Protein AF-A0A7C6W0S5-F1 (afdb_monomer_lite)

Structure (mmCIF, N/CA/C/O backbone):
data_AF-A0A7C6W0S5-F1
#
_entry.id   AF-A0A7C6W0S5-F1
#
loop_
_atom_site.group_PDB
_atom_site.id
_atom_site.type_symbol
_atom_site.label_atom_id
_atom_site.label_alt_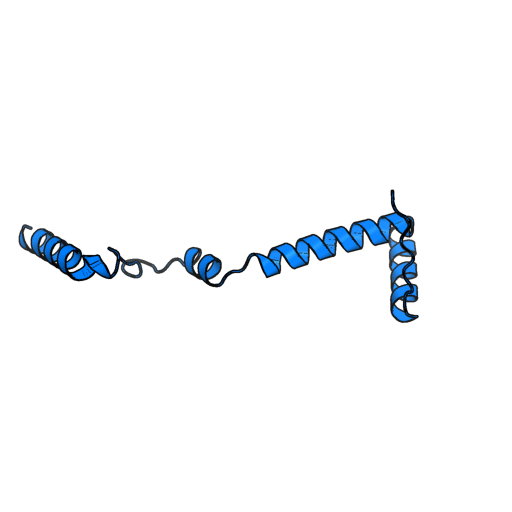id
_atom_site.label_comp_id
_atom_site.label_asym_id
_atom_site.label_entity_id
_atom_site.label_seq_id
_atom_site.pdbx_PDB_ins_code
_atom_site.Cartn_x
_atom_site.Cartn_y
_atom_site.Cartn_z
_atom_site.occupancy
_atom_site.B_iso_or_equiv
_atom_site.auth_seq_id
_atom_site.auth_comp_id
_atom_site.auth_asym_id
_atom_site.auth_atom_id
_atom_site.pdbx_PDB_model_num
ATOM 1 N N . MET A 1 1 ? 3.643 -12.986 19.921 1.00 63.88 1 MET A N 1
ATOM 2 C CA . MET A 1 1 ? 2.949 -11.709 19.642 1.00 63.88 1 MET A CA 1
ATOM 3 C C . MET A 1 1 ? 3.621 -10.620 20.453 1.00 63.88 1 MET A C 1
ATOM 5 O O . MET A 1 1 ? 3.828 -10.835 21.637 1.00 63.88 1 MET A O 1
ATOM 9 N N . GLY A 1 2 ? 4.003 -9.508 19.828 1.00 81.81 2 GLY A N 1
ATOM 10 C CA . GLY A 1 2 ? 4.478 -8.323 20.545 1.00 81.81 2 GLY A CA 1
ATOM 11 C C . GLY A 1 2 ? 3.363 -7.287 20.606 1.00 81.81 2 GLY A C 1
ATOM 12 O O . GLY A 1 2 ? 2.720 -7.035 19.588 1.00 81.81 2 GLY A O 1
ATOM 13 N N . THR A 1 3 ? 3.126 -6.703 21.776 1.00 83.62 3 THR A N 1
ATOM 14 C CA . THR A 1 3 ? 2.191 -5.583 21.917 1.00 83.62 3 THR A CA 1
ATOM 15 C C . THR A 1 3 ? 2.902 -4.307 21.482 1.00 83.62 3 THR A C 1
ATOM 17 O O . THR A 1 3 ? 3.971 -3.985 21.997 1.00 83.62 3 THR A O 1
ATOM 20 N N . ARG A 1 4 ? 2.329 -3.589 20.514 1.00 83.00 4 ARG A N 1
ATOM 21 C CA . ARG A 1 4 ? 2.786 -2.259 20.094 1.00 83.00 4 ARG A CA 1
ATOM 22 C C . ARG A 1 4 ? 1.648 -1.275 20.320 1.00 83.00 4 ARG A C 1
ATOM 24 O O . ARG A 1 4 ? 0.541 -1.515 19.84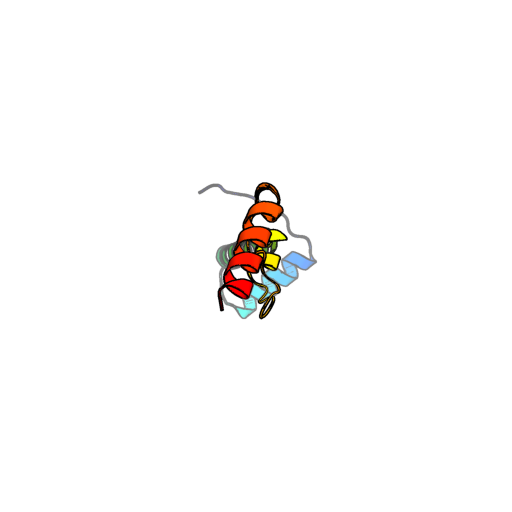9 1.00 83.00 4 ARG A O 1
ATOM 31 N N . THR A 1 5 ? 1.930 -0.190 21.031 1.00 87.50 5 THR A N 1
ATOM 32 C CA . THR A 1 5 ? 0.967 0.889 21.269 1.00 87.50 5 THR A CA 1
ATOM 33 C C . THR A 1 5 ? 1.180 1.976 20.225 1.00 87.50 5 THR A C 1
ATOM 35 O O . THR A 1 5 ? 2.298 2.464 20.068 1.00 87.50 5 THR A O 1
ATOM 38 N N . VAL A 1 6 ? 0.118 2.355 19.520 1.00 86.75 6 VAL A N 1
ATOM 39 C CA . VAL A 1 6 ? 0.122 3.424 18.513 1.00 86.75 6 VAL A CA 1
ATOM 40 C C . VAL A 1 6 ? -0.869 4.489 18.965 1.00 86.75 6 VAL A C 1
ATOM 42 O O . VAL A 1 6 ? -1.956 4.151 19.426 1.00 86.75 6 VAL A O 1
ATOM 45 N N . ARG A 1 7 ? -0.482 5.764 18.874 1.00 92.50 7 ARG A N 1
ATOM 46 C CA . ARG A 1 7 ? -1.392 6.895 19.081 1.00 92.50 7 ARG A CA 1
ATOM 47 C C . ARG A 1 7 ? -1.858 7.390 17.723 1.00 92.50 7 ARG A C 1
ATOM 49 O O . ARG A 1 7 ? -1.021 7.633 16.856 1.00 92.50 7 ARG A O 1
ATOM 56 N N . LEU A 1 8 ? -3.165 7.518 17.566 1.00 93.25 8 LEU A N 1
ATOM 57 C CA . LEU A 1 8 ? -3.790 8.092 16.388 1.00 93.25 8 LEU A CA 1
ATOM 58 C C . LEU A 1 8 ? -4.147 9.549 16.684 1.00 93.25 8 LEU A C 1
ATOM 60 O O . LEU A 1 8 ? -4.438 9.906 17.827 1.00 93.25 8 LEU A O 1
ATOM 64 N N . ASP A 1 9 ? -4.074 10.394 15.662 1.00 96.75 9 ASP A N 1
ATOM 65 C CA . ASP A 1 9 ? -4.672 11.721 15.736 1.00 96.75 9 ASP A CA 1
ATOM 66 C C . ASP A 1 9 ? -6.205 11.628 15.623 1.00 96.75 9 ASP A C 1
ATOM 68 O O . ASP A 1 9 ? -6.782 10.572 15.345 1.00 96.75 9 ASP A O 1
ATOM 72 N N . GLU A 1 10 ? -6.888 12.748 15.851 1.00 96.81 10 GLU A N 1
ATOM 73 C CA . GLU A 1 10 ? -8.352 12.792 15.831 1.00 96.81 10 GLU A CA 1
ATOM 74 C C . GLU A 1 10 ? -8.960 12.416 14.471 1.00 96.81 10 GLU A C 1
ATOM 76 O O . GLU A 1 10 ? -10.111 11.979 14.408 1.00 96.81 10 GLU A O 1
ATOM 81 N N . GLU A 1 11 ? -8.242 12.636 13.370 1.00 97.19 11 GLU A N 1
ATOM 82 C CA . GLU A 1 11 ? -8.718 12.305 12.027 1.00 97.19 11 GLU A CA 1
ATOM 83 C C . GLU A 1 11 ? -8.623 10.799 11.766 1.00 97.19 11 GLU A C 1
ATOM 85 O O . GLU A 1 11 ? -9.566 10.183 11.248 1.00 97.19 11 GLU A O 1
ATOM 90 N N . ALA A 1 12 ? -7.513 10.192 12.175 1.00 94.81 12 ALA A N 1
ATOM 91 C CA . ALA A 1 12 ? -7.278 8.765 12.099 1.00 94.81 12 ALA A CA 1
ATOM 92 C C . ALA A 1 12 ? -8.250 7.987 12.996 1.00 94.81 12 ALA A C 1
ATOM 94 O O . ALA A 1 12 ? -8.817 7.000 12.528 1.00 94.81 12 ALA A O 1
ATOM 95 N N . GLU A 1 13 ? -8.535 8.456 14.217 1.00 95.44 13 GLU A N 1
ATOM 96 C CA . GLU A 1 13 ? -9.554 7.848 15.092 1.00 95.44 13 GLU A CA 1
ATOM 97 C C . GLU A 1 13 ? -10.947 7.879 14.444 1.00 95.44 13 GLU A C 1
ATOM 99 O O . GLU A 1 13 ? -11.614 6.850 14.320 1.00 95.44 13 GLU A O 1
ATOM 104 N N . ARG A 1 14 ? -11.365 9.038 13.910 1.00 96.88 14 ARG A N 1
ATOM 105 C CA . ARG A 1 14 ? -12.644 9.165 13.183 1.00 96.88 14 ARG A CA 1
ATOM 106 C C . ARG A 1 14 ? -12.725 8.232 11.978 1.00 96.88 14 ARG A C 1
ATOM 108 O O . ARG A 1 14 ? -13.797 7.734 11.629 1.00 96.88 14 ARG A O 1
ATOM 115 N N . THR A 1 15 ? -11.610 8.020 11.290 1.00 95.75 15 THR A N 1
ATOM 116 C CA . THR A 1 15 ? -11.549 7.116 10.139 1.00 95.75 15 THR A CA 1
ATOM 117 C C . THR A 1 15 ? -11.613 5.658 10.572 1.00 95.75 15 THR A C 1
ATOM 119 O O . THR A 1 15 ? -12.388 4.898 9.990 1.00 95.75 15 THR A O 1
ATOM 122 N N . LEU A 1 16 ? -10.889 5.283 11.627 1.00 94.81 16 LEU A N 1
ATOM 123 C CA . LEU A 1 16 ? -10.931 3.948 12.210 1.00 94.81 16 LEU A CA 1
ATOM 124 C C . LEU A 1 16 ? -12.353 3.580 12.652 1.00 94.81 16 LEU A C 1
ATOM 126 O O . LEU A 1 16 ? -12.838 2.511 12.285 1.00 94.81 16 LEU A O 1
ATOM 130 N N . ASP A 1 17 ? -13.053 4.478 13.346 1.00 95.69 17 ASP A N 1
ATOM 131 C CA . ASP A 1 17 ? -14.433 4.248 13.788 1.00 95.69 17 ASP A CA 1
ATOM 132 C C . ASP A 1 17 ? -15.415 4.098 12.621 1.00 95.69 17 ASP A C 1
ATOM 134 O O . ASP A 1 17 ? -16.285 3.219 12.648 1.00 95.69 17 ASP A O 1
ATOM 138 N N . ARG A 1 18 ? -15.264 4.896 11.554 1.00 96.69 18 ARG A N 1
ATOM 139 C CA . ARG A 1 18 ? -16.077 4.745 10.335 1.00 96.69 18 ARG A CA 1
ATOM 140 C C . ARG A 1 18 ? -15.858 3.385 9.684 1.00 96.69 18 ARG A C 1
ATOM 142 O O . ARG A 1 18 ? -16.829 2.681 9.416 1.00 96.69 18 ARG A O 1
ATOM 149 N N . VAL A 1 19 ? -14.603 2.990 9.467 1.00 95.88 19 VAL A N 1
ATOM 150 C CA . VAL A 1 19 ? -14.278 1.700 8.839 1.00 95.88 19 VAL A CA 1
ATOM 151 C C . VAL A 1 19 ? -14.760 0.541 9.708 1.00 95.88 19 VAL A C 1
ATOM 153 O O . VAL A 1 19 ? -15.353 -0.405 9.189 1.00 95.88 19 VAL A O 1
ATOM 156 N N . ARG A 1 20 ? -14.597 0.630 11.031 1.00 95.88 20 ARG A N 1
ATOM 157 C CA . ARG A 1 20 ? -15.122 -0.357 11.984 1.00 95.88 20 ARG A CA 1
ATOM 158 C C . ARG A 1 20 ? -16.637 -0.505 11.864 1.00 95.88 20 ARG A C 1
ATOM 160 O O . ARG A 1 20 ? -17.139 -1.619 11.783 1.00 95.88 20 ARG A O 1
ATOM 167 N N . THR A 1 21 ? -17.355 0.614 11.809 1.00 96.00 21 THR A N 1
ATOM 168 C CA . THR A 1 21 ? -18.822 0.636 11.692 1.00 96.00 21 THR A CA 1
ATOM 169 C C . THR A 1 21 ? -19.294 0.046 10.364 1.00 96.00 21 THR A C 1
ATOM 171 O O . THR A 1 21 ? -20.267 -0.699 10.337 1.00 96.00 21 THR A O 1
ATOM 174 N N . MET A 1 22 ? -18.596 0.338 9.264 1.00 96.25 22 MET A N 1
ATOM 175 C CA . MET A 1 22 ? -18.950 -0.164 7.933 1.00 96.25 22 MET A CA 1
ATOM 176 C C . MET A 1 22 ? -18.642 -1.652 7.742 1.00 96.25 22 MET A C 1
ATOM 178 O O . MET A 1 22 ? -19.366 -2.337 7.027 1.00 96.25 22 MET A O 1
ATOM 182 N N . THR A 1 23 ? -17.555 -2.144 8.338 1.00 94.38 23 THR A N 1
ATOM 183 C CA . THR A 1 23 ? -17.072 -3.521 8.129 1.00 94.38 23 THR A CA 1
ATOM 184 C C . THR A 1 23 ? -17.538 -4.497 9.206 1.00 94.38 23 TH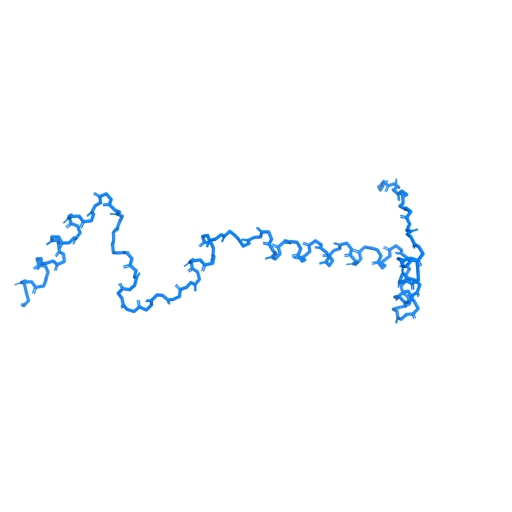R A C 1
ATOM 186 O O . THR A 1 23 ? -17.540 -5.702 8.972 1.00 94.38 23 THR A O 1
ATOM 189 N N . GLY A 1 24 ? -17.901 -4.002 10.394 1.00 95.81 24 GLY A N 1
ATOM 190 C CA . GLY A 1 24 ? -18.206 -4.825 11.567 1.00 95.81 24 GLY A CA 1
ATOM 191 C C . GLY A 1 24 ? -16.985 -5.517 12.186 1.00 95.81 24 GLY A C 1
ATOM 192 O O . GLY A 1 24 ? -17.141 -6.297 13.123 1.00 95.81 24 GLY A O 1
ATOM 193 N N . LEU A 1 25 ? -15.777 -5.249 11.680 1.00 95.00 25 LEU A N 1
ATOM 194 C CA . LEU A 1 25 ? -14.541 -5.877 12.140 1.00 95.00 25 LEU A CA 1
ATOM 195 C C . LEU A 1 25 ? -14.047 -5.277 13.458 1.00 95.00 25 LEU A C 1
ATOM 197 O O . LEU A 1 25 ? -14.363 -4.141 13.818 1.00 95.00 25 LEU A O 1
ATOM 201 N N . SER A 1 26 ? -13.209 -6.026 14.173 1.00 95.12 26 SER A N 1
ATOM 202 C CA . SER A 1 26 ? -12.493 -5.490 15.332 1.00 95.12 26 SER A CA 1
ATOM 203 C C . SER A 1 26 ? -11.429 -4.467 14.912 1.00 95.12 26 SER A C 1
ATOM 205 O O . SER A 1 26 ? -10.885 -4.530 13.809 1.00 95.12 26 SER A O 1
ATOM 207 N N . ILE A 1 27 ? -11.047 -3.564 15.824 1.00 92.19 27 ILE A N 1
ATOM 208 C CA . ILE A 1 27 ? -9.946 -2.605 15.593 1.00 92.19 27 ILE A CA 1
ATOM 209 C C . ILE A 1 27 ? -8.673 -3.331 15.129 1.00 92.19 27 ILE A C 1
ATOM 211 O O . ILE A 1 27 ? -8.000 -2.892 14.200 1.00 92.19 27 ILE A O 1
ATOM 215 N N . SER A 1 28 ? -8.358 -4.476 15.745 1.00 91.81 28 SER A N 1
ATOM 216 C CA . SER A 1 28 ? -7.172 -5.257 15.389 1.00 91.81 28 SER A CA 1
ATOM 217 C C . SER A 1 28 ? -7.227 -5.781 13.954 1.00 91.81 28 SER A C 1
ATOM 219 O O . SER A 1 28 ? -6.215 -5.749 13.260 1.00 91.81 28 SER A O 1
ATOM 221 N N . GLU A 1 29 ? -8.383 -6.255 13.492 1.00 94.38 29 GLU 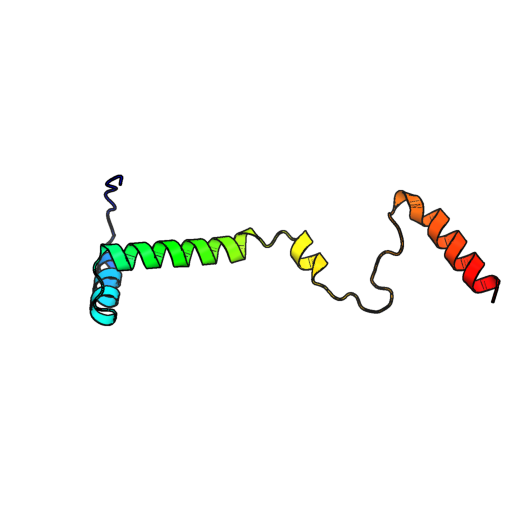A N 1
ATOM 222 C CA . GLU A 1 29 ? -8.549 -6.751 12.122 1.00 94.38 29 GLU A CA 1
ATOM 223 C C . GLU A 1 29 ? -8.490 -5.628 11.096 1.00 94.38 29 GLU A C 1
ATOM 225 O O . GLU A 1 29 ? -7.790 -5.778 10.097 1.00 94.38 29 GLU A O 1
ATOM 230 N N . VAL A 1 30 ? -9.138 -4.492 11.372 1.00 95.38 30 VAL A N 1
ATOM 231 C CA . VAL A 1 30 ? -9.069 -3.309 10.504 1.00 95.38 30 VAL A CA 1
ATOM 232 C C . VAL A 1 30 ? -7.619 -2.854 10.341 1.00 95.38 30 VAL A C 1
ATOM 234 O O . VAL A 1 30 ? -7.158 -2.653 9.220 1.00 95.38 30 VAL A O 1
ATOM 237 N N . LEU A 1 31 ? -6.861 -2.764 11.439 1.00 93.44 31 LEU A N 1
ATOM 238 C CA . LEU A 1 31 ? -5.450 -2.375 11.387 1.00 93.44 31 LEU A CA 1
ATOM 239 C C . LEU A 1 31 ? -4.581 -3.410 10.660 1.00 93.44 31 LEU A C 1
ATOM 241 O O . LEU A 1 31 ? -3.694 -3.026 9.901 1.00 93.44 31 LEU A O 1
ATOM 245 N N . LYS A 1 32 ? -4.831 -4.714 10.845 1.00 93.25 32 LYS A N 1
ATOM 246 C CA . LYS A 1 3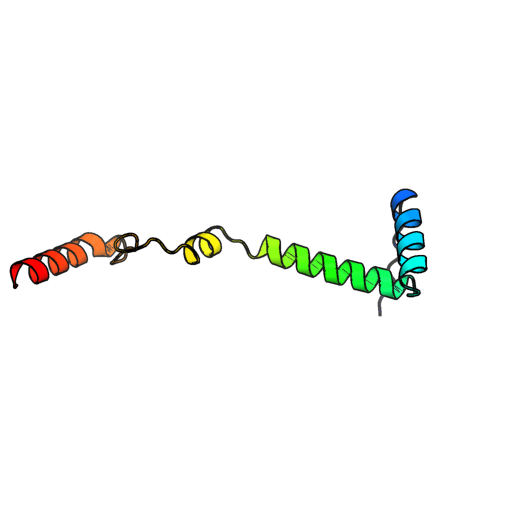2 ? -4.118 -5.771 10.102 1.00 93.25 32 LYS A CA 1
ATOM 247 C C . LYS A 1 32 ? -4.370 -5.661 8.602 1.00 93.25 32 LYS A C 1
ATOM 249 O O . LYS A 1 32 ? -3.415 -5.666 7.834 1.00 93.25 32 LYS A O 1
ATOM 254 N N . GLN A 1 33 ? -5.630 -5.528 8.193 1.00 94.75 33 GLN A N 1
ATOM 255 C CA . GLN A 1 33 ? -5.985 -5.377 6.783 1.00 94.75 33 GLN A CA 1
ATOM 256 C C . GLN A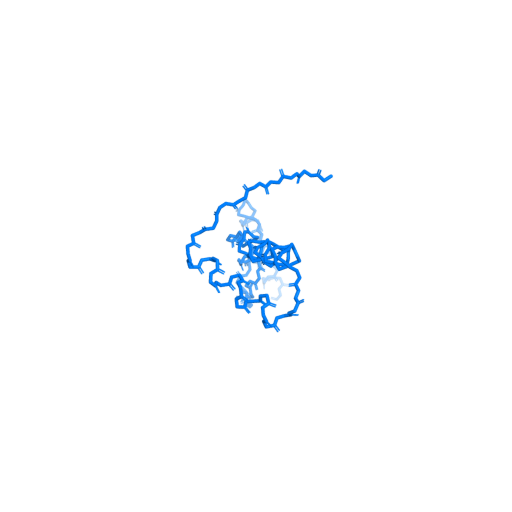 1 33 ? -5.405 -4.090 6.192 1.00 94.75 33 GLN A C 1
ATOM 258 O O . GLN A 1 33 ? -4.857 -4.126 5.095 1.00 94.75 33 GLN A O 1
ATOM 263 N N . GLY A 1 34 ? -5.451 -2.982 6.937 1.00 93.50 34 GLY A N 1
ATOM 264 C CA . GLY A 1 34 ? -4.838 -1.719 6.530 1.00 93.50 34 GLY A CA 1
ATOM 265 C C . GLY A 1 34 ? -3.328 -1.838 6.312 1.00 93.50 34 GLY A C 1
ATOM 266 O O . GLY A 1 34 ? -2.822 -1.376 5.292 1.00 93.50 34 GLY A O 1
ATOM 267 N N . LEU A 1 35 ? -2.611 -2.514 7.217 1.00 93.69 35 LEU A N 1
ATOM 268 C CA . LEU A 1 35 ? -1.173 -2.759 7.068 1.00 93.69 35 LEU A CA 1
ATOM 269 C C . LEU A 1 35 ? -0.857 -3.637 5.852 1.00 93.69 35 LEU A C 1
ATOM 271 O O . LEU A 1 35 ? 0.033 -3.287 5.084 1.00 93.69 35 LEU A O 1
ATOM 275 N N . SER A 1 36 ? -1.593 -4.730 5.640 1.00 94.88 36 SER A N 1
ATOM 276 C CA . SER A 1 36 ? -1.391 -5.605 4.474 1.00 94.88 36 SER A CA 1
ATOM 277 C C . SER A 1 36 ? -1.713 -4.909 3.147 1.00 94.88 36 SER A C 1
ATOM 279 O O . SER A 1 36 ? -1.009 -5.103 2.154 1.00 94.88 36 SER A O 1
ATOM 281 N N . ALA A 1 37 ? -2.749 -4.066 3.116 1.00 94.44 37 ALA A N 1
ATOM 282 C CA . ALA A 1 37 ? -3.082 -3.265 1.942 1.00 94.44 37 ALA A CA 1
ATOM 283 C C . ALA A 1 37 ? -1.980 -2.239 1.634 1.00 94.44 37 ALA A C 1
ATOM 285 O O . ALA A 1 37 ? -1.575 -2.088 0.482 1.00 94.44 37 ALA A O 1
ATOM 286 N N . TYR A 1 38 ? -1.453 -1.575 2.665 1.00 93.44 38 TYR A N 1
ATOM 287 C CA . TYR A 1 38 ? -0.366 -0.614 2.505 1.00 93.44 38 TYR A CA 1
ATOM 288 C C . TYR A 1 38 ? 0.951 -1.281 2.089 1.00 93.44 38 TYR A C 1
ATOM 290 O O . TYR A 1 38 ? 1.644 -0.767 1.215 1.00 93.44 38 TYR A O 1
ATOM 298 N N . GLU A 1 39 ? 1.273 -2.453 2.642 1.00 92.38 39 GLU A N 1
ATOM 299 C CA . GLU A 1 39 ? 2.414 -3.266 2.207 1.00 92.38 39 GLU A CA 1
ATOM 300 C C . GLU A 1 39 ? 2.314 -3.610 0.717 1.00 92.38 39 GLU A C 1
ATOM 302 O O . GLU A 1 39 ? 3.260 -3.372 -0.031 1.00 92.38 39 GLU A O 1
ATOM 307 N N . SER A 1 40 ? 1.147 -4.080 0.267 1.00 89.75 40 SER A N 1
ATOM 308 C CA . SER A 1 40 ? 0.906 -4.403 -1.146 1.00 89.75 40 SER A CA 1
ATOM 309 C C . SER A 1 40 ? 1.113 -3.180 -2.046 1.00 89.75 40 SER A C 1
ATOM 311 O O . SER A 1 40 ? 1.803 -3.258 -3.061 1.00 89.75 40 SER A O 1
ATOM 313 N N . HIS A 1 41 ? 0.597 -2.022 -1.628 1.00 89.56 41 HIS A N 1
ATOM 314 C CA . HIS A 1 41 ? 0.776 -0.759 -2.340 1.00 89.56 41 HIS A CA 1
ATOM 315 C C . HIS A 1 41 ? 2.249 -0.332 -2.431 1.00 89.56 41 HIS A C 1
ATOM 317 O O . HIS A 1 41 ? 2.722 0.065 -3.499 1.00 89.56 41 HIS A O 1
ATOM 323 N N . ILE A 1 42 ? 3.000 -0.450 -1.330 1.00 89.00 42 ILE A N 1
ATOM 324 C CA . ILE A 1 42 ? 4.440 -0.172 -1.320 1.00 89.00 42 ILE A CA 1
ATOM 325 C C . ILE A 1 42 ? 5.168 -1.132 -2.251 1.00 89.00 42 ILE A C 1
ATOM 327 O O . ILE A 1 42 ? 6.039 -0.689 -2.995 1.00 89.00 42 ILE A O 1
ATOM 331 N N . MET A 1 43 ? 4.845 -2.426 -2.236 1.00 83.19 43 MET A N 1
ATOM 332 C CA . MET A 1 43 ? 5.493 -3.404 -3.109 1.00 83.19 43 MET A CA 1
ATOM 333 C C . MET A 1 43 ? 5.277 -3.054 -4.585 1.00 83.19 43 MET A C 1
ATOM 335 O O . MET A 1 43 ? 6.244 -2.993 -5.345 1.00 83.19 43 MET A O 1
ATOM 339 N N . GLU A 1 44 ? 4.052 -2.722 -4.988 1.00 80.81 44 GLU A N 1
ATOM 340 C CA . GLU A 1 44 ? 3.747 -2.295 -6.361 1.00 80.81 44 GLU A CA 1
ATOM 341 C C . GLU A 1 44 ? 4.558 -1.070 -6.812 1.00 80.81 44 GLU A C 1
ATOM 343 O O . GLU A 1 44 ? 4.963 -0.979 -7.974 1.00 80.81 44 GLU A O 1
ATOM 348 N N . GLN A 1 45 ? 4.821 -0.131 -5.902 1.00 74.00 45 GLN A N 1
ATOM 349 C CA . GLN A 1 45 ? 5.610 1.070 -6.185 1.00 74.00 45 GLN A CA 1
ATOM 350 C C . GLN A 1 45 ? 7.120 0.816 -6.133 1.00 74.00 45 GLN A C 1
ATOM 352 O O . GLN A 1 45 ? 7.865 1.299 -6.985 1.00 74.00 45 GLN A O 1
ATOM 357 N N . THR A 1 46 ? 7.577 0.033 -5.159 1.00 68.44 46 THR A N 1
ATOM 358 C CA . THR A 1 46 ? 8.999 -0.220 -4.879 1.00 68.44 46 THR A CA 1
ATOM 359 C C . THR A 1 46 ? 9.627 -1.132 -5.925 1.00 68.44 46 THR A C 1
ATOM 361 O O . THR A 1 46 ? 10.806 -0.983 -6.251 1.00 68.44 46 THR A O 1
ATOM 364 N N . HIS A 1 47 ? 8.852 -2.054 -6.501 1.00 60.94 47 HIS A N 1
ATOM 365 C CA . HIS A 1 47 ? 9.352 -2.952 -7.538 1.00 60.94 47 HIS A CA 1
ATOM 366 C C . HIS A 1 47 ? 9.569 -2.269 -8.892 1.00 60.94 47 HIS A C 1
ATOM 368 O O . HIS A 1 47 ? 10.276 -2.811 -9.729 1.00 60.94 47 HIS A O 1
ATOM 374 N N . ARG A 1 48 ? 9.092 -1.040 -9.120 1.00 62.31 48 ARG A N 1
ATOM 375 C CA . ARG A 1 48 ? 9.321 -0.346 -10.397 1.00 62.31 48 ARG A CA 1
ATOM 376 C C . ARG A 1 48 ? 10.721 0.266 -10.477 1.00 62.31 48 ARG A C 1
ATOM 378 O O . ARG A 1 48 ? 10.890 1.483 -10.490 1.00 62.31 48 ARG A O 1
ATOM 385 N N . LYS A 1 49 ? 11.755 -0.572 -10.596 1.00 69.50 49 LYS A N 1
ATOM 386 C CA . LYS A 1 49 ? 13.062 -0.104 -11.079 1.00 69.50 49 LYS A CA 1
ATOM 387 C C . LYS A 1 49 ? 12.887 0.410 -12.513 1.00 69.50 49 LYS A C 1
ATOM 389 O O . LYS A 1 49 ? 12.213 -0.260 -13.294 1.00 69.50 49 LYS A O 1
ATOM 394 N N . PRO A 1 50 ? 13.539 1.518 -12.915 1.00 72.44 50 PRO A N 1
ATOM 395 C CA . PRO A 1 50 ? 13.460 2.015 -14.291 1.00 72.44 50 PRO A CA 1
ATOM 396 C C . PRO A 1 50 ? 13.723 0.922 -15.336 1.00 72.44 50 PRO A C 1
ATOM 398 O O . PRO A 1 50 ? 13.022 0.831 -16.336 1.00 72.44 50 PRO A O 1
ATOM 401 N N . TYR A 1 51 ? 14.670 0.021 -15.052 1.00 72.62 51 TYR A N 1
ATOM 402 C CA . TYR A 1 51 ? 14.958 -1.149 -15.883 1.00 72.62 51 TYR A CA 1
ATOM 403 C C . TYR A 1 51 ? 13.744 -2.062 -16.124 1.00 72.62 51 TYR A C 1
ATOM 405 O O . TYR A 1 51 ? 13.551 -2.533 -17.241 1.00 72.62 51 TYR A O 1
ATOM 413 N N . GLU A 1 52 ? 12.917 -2.310 -15.108 1.00 73.50 52 GLU A N 1
ATOM 414 C CA . GLU A 1 52 ? 11.742 -3.179 -15.236 1.00 73.50 52 GLU A CA 1
ATOM 415 C C . GLU A 1 52 ? 10.657 -2.546 -16.113 1.00 73.50 52 GLU A C 1
ATOM 417 O O . GLU A 1 52 ? 10.004 -3.258 -16.871 1.00 73.50 52 GLU A O 1
ATOM 422 N N . ILE A 1 53 ? 10.544 -1.213 -16.098 1.00 74.19 53 ILE A N 1
ATOM 423 C CA . ILE A 1 53 ? 9.681 -0.457 -17.016 1.00 74.19 53 ILE A CA 1
ATOM 424 C C . ILE A 1 53 ? 10.196 -0.599 -18.452 1.00 74.19 53 ILE A C 1
ATOM 426 O O . ILE A 1 53 ? 9.442 -0.987 -19.341 1.00 74.19 53 ILE A O 1
ATOM 430 N N . PHE A 1 54 ? 11.491 -0.356 -18.686 1.00 75.19 54 PHE A N 1
ATOM 431 C CA . PHE A 1 54 ? 12.079 -0.481 -20.026 1.00 75.19 54 PHE A CA 1
ATOM 432 C C . PHE A 1 54 ? 12.027 -1.913 -20.572 1.00 75.19 54 PHE A C 1
ATOM 434 O O . PHE A 1 54 ? 11.924 -2.097 -21.780 1.00 75.19 54 PHE A O 1
ATOM 441 N N . ARG A 1 55 ? 12.053 -2.933 -19.704 1.00 76.00 55 ARG A N 1
ATOM 442 C CA . ARG A 1 55 ? 11.915 -4.341 -20.102 1.00 76.00 55 ARG A CA 1
ATOM 443 C C . ARG A 1 55 ? 10.520 -4.680 -20.635 1.00 76.00 55 ARG A C 1
ATOM 445 O O . ARG A 1 55 ? 10.401 -5.592 -21.445 1.00 76.00 55 ARG A O 1
ATOM 452 N N . GLN A 1 56 ? 9.483 -3.991 -20.166 1.00 79.44 56 GLN A N 1
ATOM 453 C CA . GLN A 1 56 ? 8.099 -4.220 -20.593 1.00 79.44 56 GLN A CA 1
ATOM 454 C C . GLN A 1 56 ? 7.740 -3.475 -21.885 1.00 79.44 56 GLN A C 1
ATOM 456 O O . GLN A 1 56 ? 6.685 -3.739 -22.457 1.00 79.44 56 GLN A O 1
ATOM 461 N N . LEU A 1 57 ? 8.591 -2.554 -22.351 1.00 81.12 57 LEU A N 1
ATOM 462 C CA . LEU A 1 57 ? 8.348 -1.831 -23.593 1.00 81.12 57 LEU A CA 1
ATOM 463 C C . LEU A 1 57 ? 8.545 -2.755 -24.799 1.00 81.12 57 LEU A C 1
ATOM 465 O O . LEU A 1 57 ? 9.634 -3.290 -25.029 1.00 81.12 57 LEU A O 1
ATOM 469 N N . ASP A 1 58 ? 7.489 -2.890 -25.600 1.00 81.81 58 ASP A N 1
ATOM 470 C CA . ASP A 1 58 ? 7.624 -3.370 -26.968 1.00 81.81 58 ASP A CA 1
ATOM 471 C C . ASP A 1 58 ? 8.206 -2.239 -27.827 1.00 81.81 58 ASP A C 1
ATOM 473 O O . ASP A 1 58 ? 7.550 -1.226 -28.068 1.00 81.81 58 ASP A O 1
ATOM 477 N N . LEU A 1 59 ? 9.468 -2.378 -28.239 1.00 82.19 59 LEU A N 1
ATOM 478 C CA . LEU A 1 59 ? 10.167 -1.371 -29.043 1.00 82.19 59 LEU A CA 1
ATOM 479 C C . LEU A 1 59 ? 9.863 -1.518 -30.544 1.00 82.19 59 LEU A C 1
ATOM 481 O O . LEU A 1 59 ? 10.369 -0.740 -31.354 1.00 82.19 59 LEU A O 1
ATOM 485 N N . GLY A 1 60 ? 9.051 -2.510 -30.923 1.00 80.06 60 GLY A N 1
ATOM 486 C CA . GLY A 1 60 ? 8.716 -2.807 -32.306 1.00 80.06 60 GLY A CA 1
ATOM 487 C C . GLY A 1 60 ? 9.891 -3.366 -33.112 1.00 80.06 60 GLY A C 1
ATOM 488 O O . GLY A 1 60 ? 10.991 -3.636 -32.616 1.00 80.06 60 GLY A O 1
ATOM 489 N N . ALA A 1 61 ? 9.654 -3.560 -34.410 1.00 76.19 61 ALA A N 1
ATOM 490 C CA . ALA A 1 61 ? 10.659 -4.100 -35.317 1.00 76.19 61 ALA A CA 1
ATOM 491 C C . ALA A 1 61 ? 11.859 -3.143 -35.450 1.00 76.19 61 ALA A C 1
ATOM 493 O O . ALA A 1 61 ? 11.738 -2.041 -35.977 1.00 76.19 61 ALA A O 1
ATOM 494 N N . GLY A 1 62 ? 13.034 -3.591 -34.995 1.00 72.12 62 GLY A N 1
ATOM 495 C CA . GLY A 1 62 ? 14.294 -2.842 -35.089 1.00 72.12 62 GLY A CA 1
ATOM 496 C C . GLY A 1 62 ? 14.628 -1.959 -33.882 1.00 72.12 62 GLY A C 1
ATOM 497 O O . GLY A 1 62 ? 15.718 -1.396 -33.849 1.00 72.12 62 GLY A O 1
ATOM 498 N N . GLY A 1 63 ? 13.750 -1.869 -32.877 1.00 74.38 63 GLY A N 1
ATOM 499 C CA . GLY A 1 63 ? 14.010 -1.099 -31.655 1.00 74.38 63 GLY A CA 1
ATOM 500 C C . GLY A 1 63 ? 14.921 -1.803 -30.640 1.00 74.38 63 GLY A C 1
ATOM 501 O O . GLY A 1 63 ? 15.399 -1.184 -29.693 1.00 74.38 63 GLY A O 1
ATOM 502 N N . TYR A 1 64 ? 15.194 -3.092 -30.843 1.00 79.31 64 TYR A N 1
ATOM 503 C CA . TYR A 1 64 ? 16.006 -3.906 -29.942 1.00 79.31 64 TYR A CA 1
ATOM 504 C C . TYR A 1 64 ? 17.477 -3.947 -30.355 1.00 79.31 64 TYR A C 1
ATOM 506 O O . TYR A 1 64 ? 17.815 -4.099 -31.530 1.00 79.31 64 TYR A O 1
ATOM 514 N N . ALA A 1 65 ? 18.368 -3.883 -29.364 1.00 80.94 65 ALA A N 1
ATOM 515 C CA . ALA A 1 65 ? 19.792 -4.087 -29.587 1.00 80.94 65 ALA A CA 1
ATOM 516 C C . ALA A 1 65 ? 20.059 -5.536 -30.026 1.00 80.94 65 ALA A C 1
ATOM 518 O O . ALA A 1 65 ? 19.731 -6.484 -29.316 1.00 80.94 65 ALA A O 1
ATOM 519 N N . LEU A 1 66 ? 20.693 -5.701 -31.188 1.00 78.12 66 LEU A N 1
ATOM 520 C CA . LEU A 1 66 ? 21.050 -7.014 -31.738 1.00 78.12 66 LEU A CA 1
ATOM 521 C C . LEU A 1 66 ? 22.299 -7.628 -31.078 1.00 78.12 66 LEU A C 1
ATOM 523 O O . LEU A 1 66 ? 22.538 -8.823 -31.225 1.00 78.12 66 LEU A O 1
ATOM 527 N N . ALA A 1 67 ? 23.104 -6.824 -30.375 1.00 85.06 67 ALA A N 1
ATOM 528 C CA . ALA A 1 67 ? 24.298 -7.267 -29.658 1.00 85.06 67 ALA A CA 1
ATOM 529 C C . ALA A 1 67 ? 24.689 -6.278 -28.541 1.00 85.06 67 ALA A C 1
ATOM 531 O O . ALA A 1 67 ? 24.325 -5.098 -28.612 1.00 85.06 67 ALA A O 1
ATOM 532 N N . PRO A 1 68 ? 25.468 -6.714 -27.531 1.00 83.81 68 PRO A N 1
ATOM 533 C CA . PRO A 1 68 ? 26.093 -5.820 -26.559 1.00 83.81 68 PRO A CA 1
ATOM 534 C C . PRO A 1 68 ? 26.988 -4.767 -27.230 1.00 83.81 68 PRO A C 1
ATOM 536 O O . PRO A 1 68 ? 27.645 -5.044 -28.231 1.00 83.81 68 PRO A O 1
ATOM 539 N N . ALA A 1 69 ? 27.097 -3.577 -26.627 1.00 82.44 69 ALA A N 1
ATOM 540 C CA . ALA A 1 69 ? 27.870 -2.460 -27.190 1.00 82.44 69 ALA A CA 1
ATOM 541 C C . ALA A 1 69 ? 29.337 -2.816 -27.507 1.00 82.44 69 ALA A C 1
ATOM 543 O O . ALA A 1 69 ? 29.887 -2.350 -28.503 1.00 82.44 69 ALA A O 1
ATOM 544 N N . ARG A 1 70 ? 29.952 -3.687 -26.694 1.00 87.44 70 ARG A N 1
ATOM 545 C CA . ARG A 1 70 ? 31.330 -4.170 -26.892 1.00 87.44 70 ARG A CA 1
ATOM 546 C C . ARG A 1 70 ? 31.522 -4.958 -28.196 1.00 87.44 70 ARG A C 1
ATOM 548 O O . ARG A 1 70 ? 32.599 -4.901 -28.776 1.00 87.44 70 ARG A O 1
ATOM 555 N N . ASP A 1 71 ? 30.465 -5.606 -28.685 1.00 89.25 71 ASP A N 1
ATOM 556 C CA . ASP A 1 71 ? 30.498 -6.494 -29.852 1.00 89.25 71 ASP A CA 1
ATOM 557 C C . ASP A 1 71 ? 29.796 -5.881 -31.074 1.00 89.25 71 ASP A C 1
ATOM 559 O O . ASP A 1 71 ? 29.687 -6.519 -32.123 1.00 89.25 71 ASP A O 1
ATOM 563 N N . ALA A 1 72 ? 29.341 -4.626 -30.973 1.00 87.00 72 ALA A N 1
ATOM 564 C CA . ALA A 1 72 ? 28.515 -3.974 -31.988 1.00 87.00 72 ALA A CA 1
ATOM 565 C C . ALA A 1 72 ? 29.164 -3.974 -33.383 1.00 87.00 72 ALA A C 1
ATOM 567 O O . ALA A 1 72 ? 28.490 -4.231 -34.379 1.00 87.00 72 ALA A O 1
ATOM 568 N N . LYS A 1 73 ? 30.484 -3.749 -33.469 1.00 86.75 73 LYS A N 1
ATOM 569 C CA . LYS A 1 73 ? 31.216 -3.768 -34.750 1.00 86.75 73 LYS A CA 1
ATOM 570 C C . LYS A 1 73 ? 31.194 -5.150 -35.408 1.00 86.75 73 LYS A C 1
ATOM 572 O O . LYS A 1 73 ? 30.951 -5.248 -36.609 1.00 86.75 73 LYS A O 1
ATOM 577 N N . SER A 1 74 ? 31.421 -6.204 -34.626 1.00 89.25 74 SER A N 1
ATOM 578 C CA . SER A 1 74 ? 31.415 -7.587 -35.111 1.00 89.25 74 SER A CA 1
ATOM 579 C C . SER A 1 74 ? 30.016 -8.012 -35.552 1.00 89.25 74 SER A C 1
ATOM 581 O O . SER A 1 74 ? 29.859 -8.574 -36.636 1.00 89.25 74 SER A O 1
ATOM 583 N N . ALA A 1 75 ? 28.998 -7.665 -34.760 1.00 88.25 75 ALA A N 1
ATOM 584 C CA . ALA A 1 75 ? 27.600 -7.945 -35.068 1.00 88.25 75 ALA A CA 1
ATOM 585 C C . ALA A 1 75 ? 27.138 -7.239 -36.356 1.00 88.25 75 ALA A C 1
ATOM 587 O O . ALA A 1 75 ? 26.534 -7.867 -37.223 1.00 88.25 75 ALA A O 1
ATOM 588 N N . ILE A 1 76 ? 27.483 -5.958 -36.539 1.00 86.50 76 ILE A N 1
ATOM 589 C CA . ILE A 1 76 ? 27.173 -5.208 -37.768 1.00 86.50 76 ILE A CA 1
ATOM 590 C C . ILE A 1 76 ? 27.859 -5.836 -38.984 1.00 86.50 76 ILE A C 1
ATOM 592 O O . ILE A 1 76 ? 27.219 -6.017 -40.019 1.00 86.50 76 ILE A O 1
ATOM 596 N N . ALA A 1 77 ? 29.138 -6.208 -38.869 1.00 89.25 77 ALA A N 1
ATOM 597 C CA . ALA A 1 77 ? 29.860 -6.853 -39.964 1.00 89.25 77 ALA A CA 1
ATOM 598 C C . ALA A 1 77 ? 29.187 -8.166 -40.395 1.00 89.25 77 ALA A C 1
ATOM 600 O O . ALA A 1 77 ? 29.094 -8.461 -41.585 1.00 89.25 77 ALA A O 1
ATOM 601 N N . GLU A 1 78 ? 28.678 -8.944 -39.442 1.00 88.75 78 GLU A N 1
ATOM 602 C CA . GLU A 1 78 ? 27.937 -10.166 -39.733 1.00 88.75 78 GLU A CA 1
ATOM 603 C C . GLU A 1 78 ? 26.591 -9.891 -40.414 1.00 88.75 78 GLU A C 1
ATOM 605 O O . GLU A 1 78 ? 26.275 -10.532 -41.416 1.00 88.75 78 GLU A O 1
ATOM 610 N N . VAL A 1 79 ? 25.831 -8.903 -39.936 1.00 87.69 79 VAL A N 1
ATOM 611 C CA . VAL A 1 79 ? 24.565 -8.485 -40.558 1.00 87.69 79 VAL A CA 1
ATOM 612 C C . VAL A 1 79 ? 24.784 -8.030 -42.004 1.00 87.69 79 VAL A C 1
ATOM 614 O O . VAL A 1 79 ? 24.051 -8.457 -42.898 1.00 87.69 79 VAL A O 1
ATOM 617 N N . ILE A 1 80 ? 25.817 -7.221 -42.260 1.00 87.69 80 ILE A N 1
ATOM 618 C CA . ILE A 1 80 ? 26.180 -6.767 -43.611 1.00 87.69 80 ILE A CA 1
ATOM 619 C C . ILE A 1 80 ? 26.550 -7.961 -44.497 1.00 87.69 80 ILE A C 1
ATOM 621 O O . ILE A 1 80 ? 26.042 -8.064 -45.613 1.00 87.69 80 ILE A O 1
ATOM 625 N N . ARG A 1 81 ? 27.372 -8.899 -44.002 1.00 90.25 81 ARG A N 1
ATOM 626 C CA . ARG A 1 81 ? 27.729 -10.121 -44.745 1.00 90.25 81 ARG A CA 1
ATOM 627 C C . ARG A 1 81 ? 26.502 -10.944 -45.119 1.00 90.25 81 ARG A C 1
ATOM 629 O O . ARG A 1 81 ? 26.375 -11.328 -46.278 1.00 90.25 81 ARG A O 1
ATOM 636 N N . ARG A 1 82 ? 25.581 -11.182 -44.179 1.00 87.44 82 ARG A N 1
ATOM 637 C CA . ARG A 1 82 ? 24.330 -11.915 -44.448 1.00 87.44 82 ARG A CA 1
ATOM 638 C C . ARG A 1 82 ? 23.467 -11.203 -45.493 1.00 87.44 82 ARG A C 1
ATOM 640 O O . ARG A 1 82 ? 22.886 -11.872 -46.337 1.00 87.44 82 ARG A O 1
ATOM 647 N N . LYS A 1 83 ? 23.405 -9.865 -45.460 1.00 86.38 83 LYS A N 1
ATOM 648 C CA . LYS A 1 83 ? 22.663 -9.061 -46.445 1.00 86.38 83 LYS A CA 1
ATOM 649 C C . LYS A 1 83 ? 23.274 -9.135 -47.848 1.00 86.38 83 LYS A C 1
ATOM 651 O O . LYS A 1 83 ? 22.524 -9.167 -48.808 1.00 86.38 83 LYS A O 1
ATOM 656 N N . HIS A 1 84 ? 24.602 -9.149 -47.955 1.00 85.50 84 HIS A N 1
ATOM 657 C CA . HIS A 1 84 ? 25.320 -9.225 -49.234 1.00 85.50 84 HIS A CA 1
ATOM 658 C C . HIS A 1 84 ? 25.456 -10.646 -49.799 1.00 85.50 84 HIS A C 1
ATOM 660 O O . HIS A 1 84 ? 25.746 -10.796 -50.979 1.00 85.50 84 HIS A O 1
ATOM 666 N N . SER A 1 85 ? 25.276 -11.681 -48.975 1.00 70.75 85 SER A N 1
ATOM 667 C CA . SER A 1 85 ? 25.310 -13.090 -49.406 1.00 70.75 85 SER A CA 1
ATOM 668 C C . SER A 1 85 ? 23.947 -13.585 -49.909 1.00 70.75 85 SER A C 1
ATOM 670 O O . SER A 1 85 ? 23.719 -14.793 -49.974 1.00 70.75 85 SER A O 1
ATOM 672 N N . ARG A 1 86 ? 23.026 -12.661 -50.194 1.00 53.84 86 ARG A N 1
ATOM 673 C CA . ARG A 1 86 ? 21.656 -12.913 -50.625 1.00 53.84 86 ARG A CA 1
ATOM 674 C C . ARG A 1 86 ? 21.359 -12.136 -51.897 1.00 53.84 86 ARG A C 1
ATOM 676 O O . ARG A 1 86 ? 21.873 -11.002 -52.007 1.00 53.84 86 ARG A O 1
#

Secondary structure (DSSP, 8-state):
------PPPHHHHHHHHHHHHHH---HHHHHHHHHHHHHHHHHHHHT--HHHHHHH----TT-S-SS-GGGHHHHHHHHHHHHHT-

pLDDT: mean 85.88, std 9.68, range [53.84, 97.19]

Foldseek 3Di:
DDDDDDDDDPVVVVVLVVVCVVPVDDSVVVVVVVVVVVVVVCCVVVPPDVVVVVVPDDCDDPRDDPDPPVCNVVSVVVVVVVVVVD

Sequence (86 aa):
MGTRTVRLDEEAERTLDRVRTMTGLSISEVLKQGLSAYESHIMEQTHRKPYEIFRQLDLGAGGYALAPARDAKSAIAEVIRRKHSR

Radius of gyration: 27.27 Å; chains: 1; bounding box: 50×26×72 Å